Protein AF-A0A327LC76-F1 (afdb_monomer_lite)

Secondary structure (DSSP, 8-state):
---SSHHHHHHHHHHHHHHHHHHHHHHHHHHHHHHHHHHHHHHTT----SS---S----S----S---PPPPP------PPP------------------

Organism: NCBI:txid29409

Structure (mmCIF, N/CA/C/O backbone):
data_AF-A0A327LC76-F1
#
_entry.id   AF-A0A327LC76-F1
#
loop_
_atom_site.group_PDB
_atom_site.id
_atom_site.type_symbol
_atom_site.label_atom_id
_atom_site.label_alt_id
_atom_site.label_comp_id
_atom_site.label_asym_id
_atom_site.label_entity_id
_atom_site.label_seq_id
_atom_site.pdbx_PDB_ins_code
_atom_site.Cartn_x
_atom_site.Cartn_y
_atom_site.Cartn_z
_atom_site.occupancy
_atom_site.B_iso_or_equiv
_atom_site.auth_seq_id
_atom_site.auth_comp_id
_atom_site.auth_asym_id
_atom_site.auth_atom_id
_atom_site.pdbx_PDB_model_num
ATOM 1 N N . MET A 1 1 ? 39.745 -10.516 -53.352 1.00 48.88 1 MET A N 1
ATOM 2 C CA . MET A 1 1 ? 39.749 -10.428 -51.873 1.00 48.88 1 MET A CA 1
ATOM 3 C C . MET A 1 1 ? 38.668 -9.445 -51.407 1.00 48.88 1 MET A C 1
ATOM 5 O O . MET A 1 1 ? 39.008 -8.337 -51.039 1.00 48.88 1 MET A O 1
ATOM 9 N N . SER A 1 2 ? 37.370 -9.787 -51.468 1.00 48.75 2 SER A N 1
ATOM 10 C CA . SER A 1 2 ? 36.308 -8.900 -50.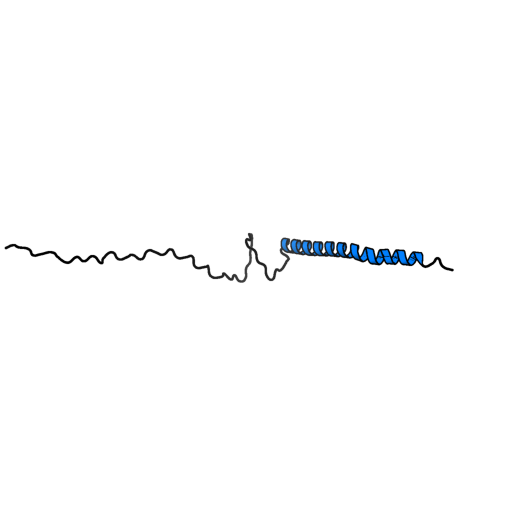934 1.00 48.75 2 SER A CA 1
ATOM 11 C C . SER A 1 2 ? 34.963 -9.618 -50.715 1.00 48.75 2 SER A C 1
ATOM 13 O O . SER A 1 2 ? 33.962 -9.300 -51.340 1.00 48.75 2 SER A O 1
ATOM 15 N N . LEU A 1 3 ? 34.934 -10.645 -49.857 1.00 50.91 3 LEU A N 1
ATOM 16 C CA . LEU A 1 3 ? 33.678 -11.313 -49.454 1.00 50.91 3 LEU A CA 1
ATOM 17 C C . LEU A 1 3 ? 33.522 -11.436 -47.928 1.00 50.91 3 LEU A C 1
ATOM 19 O O . LEU A 1 3 ? 32.612 -12.095 -47.441 1.00 50.91 3 LEU A O 1
ATOM 23 N N . ARG A 1 4 ? 34.394 -10.790 -47.143 1.00 58.53 4 ARG A N 1
ATOM 24 C CA . ARG A 1 4 ? 34.418 -10.942 -45.676 1.00 58.53 4 ARG A CA 1
ATOM 25 C C . ARG A 1 4 ? 33.573 -9.917 -44.909 1.00 58.53 4 ARG A C 1
ATOM 27 O O . ARG A 1 4 ? 33.456 -10.034 -43.696 1.00 58.53 4 ARG A O 1
ATOM 34 N N . THR A 1 5 ? 32.981 -8.933 -45.583 1.00 56.31 5 THR A N 1
ATOM 35 C CA . THR A 1 5 ? 32.316 -7.785 -44.936 1.00 56.31 5 THR A CA 1
ATOM 36 C C . THR A 1 5 ? 30.793 -7.903 -44.825 1.00 56.31 5 THR A C 1
ATOM 38 O O . THR A 1 5 ? 30.210 -7.266 -43.953 1.00 56.31 5 THR A O 1
ATOM 41 N N . ALA A 1 6 ? 30.134 -8.767 -45.605 1.00 54.78 6 ALA A N 1
ATOM 42 C CA . ALA A 1 6 ? 28.673 -8.911 -45.547 1.00 54.78 6 ALA A CA 1
ATOM 43 C C . ALA A 1 6 ? 28.170 -9.578 -44.245 1.00 54.78 6 ALA A C 1
ATOM 45 O O . ALA A 1 6 ? 27.110 -9.230 -43.732 1.00 54.78 6 ALA A O 1
ATOM 46 N N . ALA A 1 7 ? 28.955 -10.485 -43.648 1.00 57.44 7 ALA A N 1
ATOM 47 C CA . ALA A 1 7 ? 28.573 -11.188 -42.417 1.0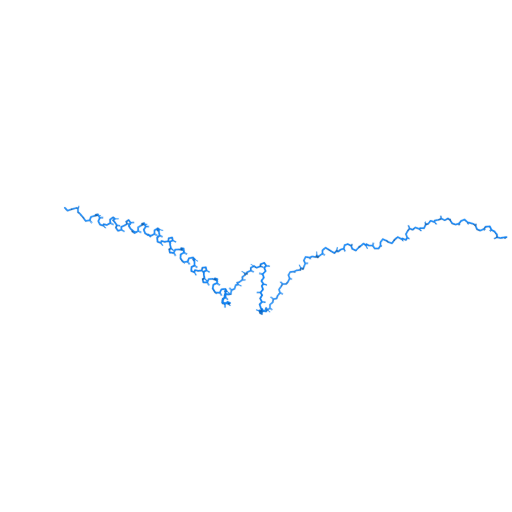0 57.44 7 ALA A CA 1
ATOM 48 C C . ALA A 1 7 ? 28.642 -10.313 -41.145 1.00 57.44 7 ALA A C 1
ATOM 50 O O . ALA A 1 7 ? 27.995 -10.627 -40.144 1.00 57.44 7 ALA A O 1
ATOM 51 N N . GLY A 1 8 ? 29.409 -9.215 -41.169 1.00 52.06 8 GLY A N 1
ATOM 52 C CA . GLY A 1 8 ? 29.535 -8.288 -40.037 1.00 52.06 8 GLY A CA 1
ATOM 53 C C . GLY A 1 8 ? 28.329 -7.356 -39.887 1.00 52.06 8 GLY A C 1
ATOM 54 O O . GLY A 1 8 ? 27.874 -7.110 -38.772 1.00 52.06 8 GLY A O 1
ATOM 55 N N . ALA A 1 9 ? 27.758 -6.905 -41.009 1.00 56.72 9 ALA A N 1
ATOM 56 C CA . ALA A 1 9 ? 26.604 -6.005 -41.021 1.00 56.72 9 ALA A CA 1
ATOM 57 C C . ALA A 1 9 ? 25.323 -6.682 -40.499 1.00 56.72 9 ALA A C 1
ATOM 59 O O . ALA A 1 9 ? 24.570 -6.075 -39.741 1.00 56.72 9 ALA A O 1
ATOM 60 N N . GLN A 1 10 ? 25.121 -7.967 -40.817 1.00 51.72 10 GLN A N 1
ATOM 61 C CA . GLN A 1 10 ? 23.967 -8.739 -40.340 1.00 51.72 10 GLN A CA 1
ATOM 62 C C . GLN A 1 10 ? 23.971 -8.891 -38.807 1.00 51.72 10 GLN A C 1
ATOM 64 O O . GLN A 1 10 ? 22.928 -8.792 -38.169 1.00 51.72 10 GLN A O 1
ATOM 69 N N . ARG A 1 11 ? 25.147 -9.077 -38.187 1.00 53.53 11 ARG A N 1
ATOM 70 C CA . ARG A 1 11 ? 25.281 -9.172 -36.721 1.00 53.53 11 ARG A CA 1
ATOM 71 C C . ARG A 1 11 ? 25.076 -7.825 -36.026 1.0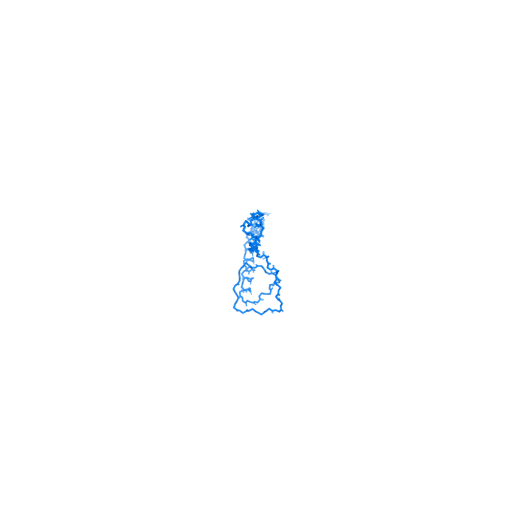0 53.53 11 ARG A C 1
ATOM 73 O O . ARG A 1 11 ? 24.471 -7.785 -34.958 1.00 53.53 11 ARG A O 1
ATOM 80 N N . ALA A 1 12 ? 25.536 -6.733 -36.636 1.00 55.47 12 ALA A N 1
ATOM 81 C CA . ALA A 1 12 ? 25.347 -5.383 -36.106 1.00 55.47 12 ALA A CA 1
ATOM 82 C C . ALA A 1 12 ? 23.878 -4.924 -36.177 1.00 55.47 12 ALA A C 1
ATOM 84 O O . ALA A 1 12 ? 23.375 -4.334 -35.222 1.00 55.47 12 ALA A O 1
ATOM 85 N N . ALA A 1 13 ? 23.162 -5.264 -37.256 1.00 52.06 13 ALA A N 1
ATOM 86 C CA . ALA A 1 13 ? 21.740 -4.949 -37.409 1.00 52.06 13 ALA A CA 1
ATOM 87 C C . ALA A 1 13 ? 20.854 -5.708 -36.403 1.00 52.06 13 ALA A C 1
ATOM 89 O O . ALA A 1 13 ? 19.928 -5.126 -35.837 1.00 52.06 13 ALA A O 1
ATOM 90 N N . ILE A 1 14 ? 21.176 -6.977 -36.115 1.00 57.09 14 ILE A N 1
ATOM 91 C CA . ILE A 1 14 ? 20.495 -7.751 -35.064 1.00 57.09 14 ILE A CA 1
ATOM 92 C C . ILE A 1 14 ? 20.843 -7.180 -33.682 1.00 57.09 14 ILE A C 1
ATOM 94 O O . ILE A 1 14 ? 19.963 -7.070 -32.842 1.00 57.09 14 ILE A O 1
ATOM 98 N N . GLY A 1 15 ? 22.083 -6.735 -33.451 1.00 53.00 15 GLY A N 1
ATOM 99 C CA . GLY A 1 15 ? 22.488 -6.097 -32.195 1.00 53.00 15 GLY A CA 1
ATOM 100 C C . GLY A 1 15 ? 21.730 -4.798 -31.906 1.00 53.00 15 GLY A C 1
ATOM 101 O O . GLY A 1 15 ? 21.110 -4.674 -30.858 1.00 53.00 15 GLY A O 1
ATOM 102 N N . MET A 1 16 ? 21.706 -3.840 -32.834 1.00 52.09 16 MET A N 1
ATOM 103 C CA . MET A 1 16 ? 21.056 -2.541 -32.591 1.00 52.09 16 MET A CA 1
ATOM 104 C C . MET A 1 16 ? 19.519 -2.593 -32.645 1.00 52.09 16 MET A C 1
ATOM 106 O O . MET A 1 16 ? 18.871 -1.898 -31.865 1.00 52.09 16 MET A O 1
ATOM 110 N N . GLY A 1 17 ? 18.923 -3.446 -33.488 1.00 52.22 17 GLY A N 1
ATOM 111 C CA . GLY A 1 17 ? 17.467 -3.637 -33.534 1.00 52.22 17 GLY A CA 1
ATOM 112 C C . GLY A 1 17 ? 16.915 -4.481 -32.376 1.00 52.22 17 GLY A C 1
ATOM 113 O O . GLY A 1 17 ? 15.860 -4.160 -31.822 1.00 52.22 17 GLY A O 1
ATOM 114 N N . ALA A 1 18 ? 17.636 -5.529 -31.955 1.00 53.03 18 ALA A N 1
ATOM 115 C CA . ALA A 1 18 ? 17.196 -6.398 -30.862 1.00 53.03 18 ALA A CA 1
ATOM 116 C C . ALA A 1 18 ? 17.414 -5.777 -29.479 1.00 53.03 18 ALA A C 1
ATOM 118 O O . ALA A 1 18 ? 16.637 -6.070 -28.573 1.00 53.03 18 ALA A O 1
ATOM 119 N N . ILE A 1 19 ? 18.405 -4.892 -29.300 1.00 56.22 19 ILE A N 1
ATOM 120 C CA . ILE A 1 19 ? 18.544 -4.140 -28.042 1.00 56.22 19 ILE A CA 1
ATOM 121 C C . ILE A 1 19 ? 17.339 -3.207 -27.854 1.00 56.22 19 ILE A C 1
ATOM 123 O O . ILE A 1 19 ? 16.821 -3.123 -26.748 1.00 56.22 19 ILE A O 1
ATOM 127 N N . GLY A 1 20 ? 16.825 -2.578 -28.918 1.00 55.66 20 GLY A N 1
ATOM 128 C CA . GLY A 1 20 ? 15.646 -1.706 -28.836 1.00 55.66 20 GLY A CA 1
ATOM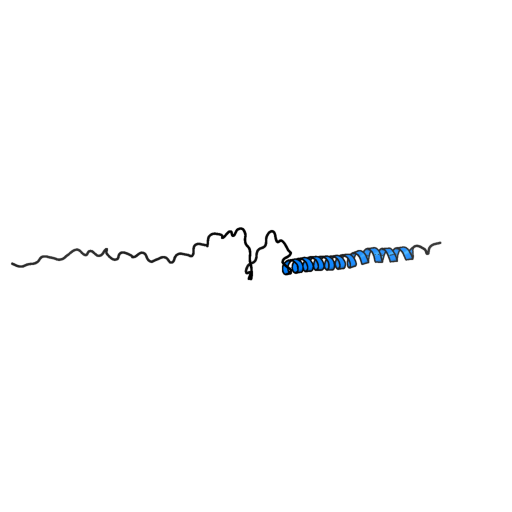 129 C C . GLY A 1 20 ? 14.358 -2.443 -28.444 1.00 55.66 20 GLY A C 1
ATOM 130 O O . GLY A 1 20 ? 13.678 -2.034 -27.507 1.00 55.66 20 GLY A O 1
ATOM 131 N N . MET A 1 21 ? 14.034 -3.557 -29.111 1.00 59.44 21 MET A N 1
ATOM 132 C CA . MET A 1 21 ? 12.824 -4.338 -28.787 1.00 59.44 21 MET A CA 1
ATOM 133 C C . MET A 1 21 ? 12.975 -5.167 -27.502 1.00 59.44 21 MET A C 1
ATOM 135 O O . MET A 1 21 ? 12.044 -5.248 -26.700 1.00 59.44 21 MET A O 1
ATOM 139 N N . GLY A 1 22 ? 14.152 -5.753 -27.276 1.00 63.81 22 GLY A N 1
ATOM 140 C CA . GLY A 1 22 ? 14.442 -6.557 -26.091 1.00 63.81 22 GLY A CA 1
ATOM 141 C C . GLY A 1 22 ? 14.517 -5.725 -24.812 1.00 63.81 22 GLY A C 1
ATOM 142 O O . GLY A 1 22 ? 14.024 -6.171 -23.779 1.00 63.81 22 GLY A O 1
ATOM 143 N N . ALA A 1 23 ? 15.059 -4.502 -24.866 1.00 65.69 23 ALA A N 1
ATOM 144 C CA . ALA A 1 23 ? 15.123 -3.624 -23.698 1.00 65.69 23 ALA A CA 1
ATOM 145 C C . ALA A 1 23 ? 13.734 -3.171 -23.241 1.00 65.69 23 ALA A C 1
ATOM 147 O O . ALA A 1 23 ? 13.471 -3.162 -22.043 1.00 65.69 23 ALA A O 1
ATOM 148 N N . VAL A 1 24 ? 12.822 -2.856 -24.168 1.00 73.12 24 VAL A N 1
ATOM 149 C CA . VAL A 1 24 ? 11.440 -2.498 -23.806 1.00 73.12 24 VAL A CA 1
ATOM 150 C C . VAL A 1 24 ? 10.721 -3.690 -23.166 1.00 73.12 24 VAL A C 1
ATOM 152 O O . VAL A 1 24 ? 10.084 -3.528 -22.126 1.00 73.12 24 VAL A O 1
ATOM 155 N N . GLY A 1 25 ? 10.881 -4.898 -23.719 1.00 72.62 25 GLY A N 1
ATOM 156 C CA . GLY A 1 25 ? 10.324 -6.118 -23.126 1.00 72.62 25 GLY A CA 1
ATOM 157 C C . GLY A 1 25 ? 10.907 -6.436 -21.743 1.00 72.62 25 GLY A C 1
ATOM 158 O O . GLY A 1 25 ? 10.161 -6.723 -20.808 1.00 72.62 25 GLY A O 1
ATOM 159 N N . ALA A 1 26 ? 12.227 -6.325 -21.577 1.00 77.62 26 ALA A N 1
ATOM 160 C CA . ALA A 1 26 ? 12.905 -6.561 -20.302 1.00 77.62 26 ALA A CA 1
ATOM 161 C C . ALA A 1 26 ? 12.528 -5.519 -19.234 1.00 77.62 26 ALA A C 1
ATOM 163 O O . ALA A 1 26 ? 12.321 -5.881 -18.076 1.00 77.62 26 ALA A O 1
ATOM 164 N N . LEU A 1 27 ? 12.384 -4.244 -19.615 1.00 76.19 27 LEU A N 1
ATOM 165 C CA . LEU A 1 27 ? 11.914 -3.187 -18.716 1.00 76.19 27 LEU A CA 1
ATOM 166 C C . LEU A 1 27 ? 10.458 -3.402 -18.296 1.00 76.19 27 LEU A C 1
ATOM 168 O O . LEU A 1 27 ? 10.146 -3.241 -17.118 1.00 76.19 27 LEU A O 1
ATOM 172 N N . ALA A 1 28 ? 9.580 -3.807 -19.218 1.00 78.12 28 ALA A N 1
ATOM 173 C CA . ALA A 1 28 ? 8.187 -4.115 -18.900 1.00 78.12 28 ALA A CA 1
ATOM 174 C C . ALA A 1 28 ? 8.082 -5.289 -17.914 1.00 78.12 28 ALA A C 1
ATOM 176 O O . ALA A 1 28 ? 7.387 -5.190 -16.904 1.00 78.12 28 ALA A O 1
ATOM 177 N N . LEU A 1 29 ? 8.830 -6.370 -18.154 1.00 80.06 29 LEU A N 1
ATOM 178 C CA . LEU A 1 29 ? 8.877 -7.521 -17.249 1.00 80.06 29 LEU A CA 1
ATOM 179 C C . LEU A 1 29 ? 9.474 -7.155 -15.882 1.00 80.06 29 LEU A C 1
ATOM 181 O O . LEU A 1 29 ? 8.937 -7.565 -14.855 1.00 80.06 29 LEU A O 1
ATOM 185 N N . GLY A 1 30 ? 10.534 -6.344 -15.850 1.00 81.62 30 GLY A N 1
ATOM 186 C CA . GLY A 1 30 ? 11.135 -5.857 -14.607 1.00 81.62 30 GLY A CA 1
ATOM 187 C C . GLY A 1 30 ? 10.184 -4.973 -13.795 1.00 81.62 30 GLY A C 1
ATOM 188 O O . GLY A 1 30 ? 10.044 -5.163 -12.588 1.00 81.62 30 GLY A O 1
ATOM 189 N N . ALA A 1 31 ? 9.475 -4.053 -14.452 1.00 84.94 31 ALA A N 1
ATOM 190 C CA . ALA A 1 31 ? 8.489 -3.188 -13.807 1.00 84.94 31 ALA A CA 1
ATOM 191 C C . ALA A 1 31 ? 7.310 -3.989 -13.233 1.00 84.94 31 ALA A C 1
ATOM 193 O O . ALA A 1 31 ? 6.906 -3.759 -12.092 1.00 84.94 31 ALA A O 1
ATOM 194 N N . VAL A 1 32 ? 6.800 -4.968 -13.988 1.00 84.44 32 VAL A N 1
ATOM 195 C CA . VAL A 1 32 ? 5.731 -5.864 -13.522 1.00 84.44 32 VAL A CA 1
ATOM 196 C C . VAL A 1 32 ? 6.208 -6.721 -12.351 1.00 84.44 32 VAL A C 1
ATOM 198 O O . VAL A 1 32 ? 5.485 -6.839 -11.366 1.00 84.44 32 VAL A O 1
ATOM 201 N N . ALA A 1 33 ? 7.425 -7.268 -12.403 1.00 85.75 33 ALA A N 1
ATOM 202 C CA . ALA A 1 33 ? 7.981 -8.063 -11.310 1.00 85.75 33 ALA A CA 1
ATOM 203 C C . ALA A 1 33 ? 8.123 -7.242 -10.019 1.00 85.75 33 ALA A C 1
ATOM 205 O O . ALA A 1 33 ? 7.746 -7.712 -8.948 1.00 85.75 33 ALA A O 1
ATOM 206 N N . ILE A 1 34 ? 8.599 -5.997 -10.111 1.00 85.88 34 ILE A N 1
ATOM 207 C CA . ILE A 1 34 ? 8.703 -5.098 -8.954 1.00 85.88 34 ILE A CA 1
ATOM 208 C C . ILE A 1 34 ? 7.314 -4.742 -8.415 1.00 85.88 34 ILE A C 1
ATOM 210 O O . ILE A 1 34 ? 7.103 -4.787 -7.204 1.00 85.88 34 ILE A O 1
ATOM 214 N N . GLY A 1 35 ? 6.355 -4.433 -9.293 1.00 81.12 35 GLY A N 1
ATOM 215 C CA . GLY A 1 35 ? 4.976 -4.154 -8.894 1.00 81.12 35 GLY A CA 1
ATOM 216 C C . GLY A 1 35 ? 4.322 -5.348 -8.195 1.00 81.12 35 GLY A C 1
ATOM 217 O O . GLY A 1 35 ? 3.756 -5.199 -7.114 1.00 81.12 35 GLY A O 1
ATOM 218 N N . ALA A 1 36 ? 4.469 -6.548 -8.758 1.00 84.94 36 ALA A N 1
ATOM 219 C CA . ALA A 1 36 ? 3.948 -7.785 -8.185 1.00 84.94 36 ALA A CA 1
ATOM 220 C C . ALA A 1 36 ? 4.607 -8.122 -6.841 1.00 84.94 36 ALA A C 1
ATOM 222 O O . ALA A 1 36 ? 3.915 -8.509 -5.902 1.00 84.94 36 ALA A O 1
ATOM 223 N N . LEU A 1 37 ? 5.922 -7.921 -6.710 1.00 81.38 37 LEU A N 1
ATOM 224 C CA . LEU A 1 37 ? 6.633 -8.094 -5.441 1.00 81.38 37 LEU A CA 1
ATOM 225 C C . LEU A 1 37 ? 6.192 -7.070 -4.391 1.00 81.38 37 LEU A C 1
ATOM 227 O O . LEU A 1 37 ? 6.038 -7.433 -3.228 1.00 81.38 37 LEU A O 1
ATOM 231 N N . ALA A 1 38 ? 5.951 -5.817 -4.780 1.00 80.44 38 ALA A N 1
ATOM 232 C CA . ALA A 1 38 ? 5.454 -4.787 -3.872 1.00 80.44 38 ALA A CA 1
ATOM 233 C C . ALA A 1 38 ? 4.049 -5.125 -3.350 1.00 80.44 38 ALA A C 1
ATOM 235 O O . ALA A 1 38 ? 3.808 -5.050 -2.144 1.00 80.44 38 ALA A O 1
ATOM 236 N N . VAL A 1 39 ? 3.147 -5.559 -4.236 1.00 80.38 39 VAL A N 1
ATOM 237 C CA . VAL A 1 39 ? 1.786 -5.983 -3.869 1.00 80.38 39 VAL A CA 1
ATOM 238 C C . VAL A 1 39 ? 1.814 -7.268 -3.039 1.00 80.38 39 VAL A C 1
ATOM 240 O O . VAL A 1 39 ? 1.135 -7.353 -2.018 1.00 80.38 39 VAL A O 1
ATOM 243 N N . GLY A 1 40 ? 2.638 -8.247 -3.417 1.00 78.94 40 GLY A N 1
ATOM 244 C CA . GLY A 1 40 ? 2.804 -9.494 -2.671 1.00 78.94 40 GLY A CA 1
ATOM 245 C C . GLY A 1 40 ? 3.358 -9.254 -1.267 1.00 78.94 40 GLY A C 1
ATOM 246 O O . GLY A 1 40 ? 2.796 -9.737 -0.289 1.00 78.94 40 GLY A O 1
ATOM 247 N N . ALA A 1 41 ? 4.409 -8.442 -1.130 1.00 76.44 41 ALA A N 1
ATOM 248 C CA . ALA A 1 41 ? 4.971 -8.089 0.174 1.00 76.44 41 ALA A CA 1
ATOM 249 C C . ALA A 1 41 ? 3.986 -7.295 1.048 1.00 76.44 41 ALA A C 1
ATOM 251 O O . ALA A 1 41 ? 3.970 -7.483 2.269 1.00 76.44 41 ALA A O 1
ATOM 252 N N . PHE A 1 42 ? 3.166 -6.433 0.436 1.00 75.38 42 PHE A N 1
ATOM 253 C CA . PHE A 1 42 ? 2.076 -5.730 1.113 1.00 75.38 42 PHE A CA 1
ATOM 254 C C . PHE A 1 42 ? 1.020 -6.710 1.639 1.00 75.38 42 PHE A C 1
ATOM 256 O O . PHE A 1 42 ? 0.663 -6.641 2.812 1.00 75.38 42 PHE A O 1
ATOM 263 N N . ALA A 1 43 ? 0.598 -7.675 0.818 1.00 72.69 43 ALA A N 1
ATOM 264 C CA . ALA A 1 43 ? -0.388 -8.688 1.196 1.00 72.69 43 ALA A CA 1
ATOM 265 C C . ALA A 1 43 ? 0.112 -9.646 2.295 1.00 72.69 43 ALA A C 1
ATOM 267 O O . ALA A 1 43 ? -0.661 -10.047 3.158 1.00 72.69 43 ALA A O 1
ATOM 268 N N . ILE A 1 44 ? 1.407 -9.985 2.305 1.00 72.75 44 ILE A N 1
ATOM 269 C CA . ILE A 1 44 ? 2.015 -10.877 3.315 1.00 72.75 44 ILE A CA 1
ATOM 270 C C . ILE A 1 44 ? 2.259 -10.136 4.653 1.00 72.75 44 ILE A C 1
ATOM 272 O O . ILE A 1 44 ? 2.762 -10.717 5.613 1.00 72.75 44 ILE A O 1
ATOM 276 N N . GLY A 1 45 ? 1.942 -8.838 4.747 1.00 67.88 45 GLY A N 1
ATOM 277 C CA . GLY A 1 45 ? 2.150 -8.044 5.966 1.00 67.88 45 GLY A CA 1
ATOM 278 C C . GLY A 1 45 ? 3.626 -7.797 6.301 1.00 67.88 45 GLY A C 1
ATOM 279 O O . GLY A 1 45 ? 3.954 -7.397 7.416 1.00 67.88 45 GLY A O 1
ATOM 280 N N . ARG A 1 46 ? 4.539 -8.036 5.347 1.00 66.94 46 ARG A N 1
ATOM 281 C CA . ARG A 1 46 ? 5.992 -7.836 5.516 1.00 66.94 46 ARG A CA 1
ATOM 282 C C . ARG A 1 46 ? 6.483 -6.495 4.980 1.00 66.94 46 ARG A C 1
ATOM 284 O O . ARG A 1 46 ? 7.657 -6.165 5.152 1.00 66.94 46 ARG A O 1
ATOM 291 N N . LEU A 1 47 ? 5.612 -5.718 4.340 1.00 68.44 47 LEU A N 1
ATOM 292 C CA . LEU A 1 47 ? 5.947 -4.387 3.857 1.00 68.44 47 LEU A CA 1
ATOM 293 C C . LEU A 1 47 ? 5.830 -3.358 4.990 1.00 68.44 47 LEU A C 1
ATOM 295 O O . LEU A 1 47 ? 4.742 -3.073 5.481 1.00 68.44 47 LEU A O 1
ATOM 299 N N . SER A 1 48 ? 6.956 -2.753 5.372 1.00 69.31 48 SER A N 1
ATOM 300 C CA . SER A 1 48 ? 6.957 -1.577 6.246 1.00 69.31 48 SER A CA 1
ATOM 301 C C . SER A 1 48 ? 6.645 -0.335 5.415 1.00 69.31 48 SER A C 1
ATOM 303 O O . SER A 1 48 ? 7.481 0.139 4.642 1.00 69.31 48 SER A O 1
ATOM 305 N N . VAL A 1 49 ? 5.423 0.185 5.539 1.00 75.81 49 VAL A N 1
ATOM 306 C CA . VAL A 1 49 ? 5.000 1.385 4.812 1.00 75.81 49 VAL A CA 1
ATOM 307 C C . VAL A 1 49 ? 5.253 2.624 5.666 1.00 75.81 49 VAL A C 1
ATOM 309 O O . VAL A 1 49 ? 4.617 2.828 6.696 1.00 75.81 49 VAL A O 1
ATOM 312 N N . ARG A 1 50 ? 6.177 3.490 5.229 1.00 77.81 50 ARG A N 1
ATOM 313 C CA . ARG A 1 50 ? 6.543 4.714 5.969 1.00 77.81 50 ARG A CA 1
ATOM 314 C C . ARG A 1 50 ? 5.431 5.769 5.971 1.00 77.81 50 ARG A C 1
ATOM 316 O O . ARG A 1 50 ? 5.325 6.546 6.917 1.00 77.81 50 ARG A O 1
ATOM 323 N N . ARG A 1 51 ? 4.628 5.826 4.904 1.00 77.81 51 ARG A N 1
ATOM 324 C CA . ARG A 1 51 ? 3.459 6.705 4.783 1.00 77.81 51 ARG A CA 1
ATOM 325 C C . ARG A 1 51 ? 2.493 6.122 3.756 1.00 77.81 51 ARG A C 1
ATOM 327 O O . ARG A 1 51 ? 2.869 5.969 2.600 1.00 77.81 51 ARG A O 1
ATOM 334 N N . ALA A 1 52 ? 1.271 5.818 4.171 1.00 80.62 52 ALA A N 1
ATOM 335 C CA . ALA A 1 52 ? 0.180 5.448 3.279 1.00 80.62 52 ALA A CA 1
ATOM 336 C C . ALA A 1 52 ? -1.034 6.325 3.568 1.00 80.62 52 ALA A C 1
ATOM 338 O O . ALA A 1 52 ? -1.233 6.770 4.700 1.00 80.62 52 ALA A O 1
ATOM 339 N N . ARG A 1 53 ? -1.831 6.575 2.532 1.00 83.75 53 ARG A N 1
ATOM 340 C CA . ARG A 1 53 ? -3.136 7.215 2.640 1.00 83.75 53 ARG A CA 1
ATOM 341 C C . ARG A 1 53 ? -4.143 6.252 2.037 1.00 83.75 53 ARG A C 1
ATOM 343 O O . ARG A 1 53 ? -3.976 5.845 0.894 1.00 83.75 53 ARG A O 1
ATOM 350 N N . PHE A 1 54 ? -5.151 5.910 2.818 1.00 86.69 54 PHE A N 1
ATOM 351 C CA . PHE A 1 54 ? -6.256 5.070 2.394 1.00 86.69 54 PHE A CA 1
ATOM 352 C C . PHE A 1 54 ? -7.557 5.802 2.717 1.00 86.69 54 PHE A C 1
ATOM 354 O O . PHE A 1 54 ? -7.629 6.469 3.751 1.00 86.69 54 PHE A O 1
ATOM 361 N N . ASP A 1 55 ? -8.556 5.693 1.845 1.00 88.31 55 ASP A N 1
ATOM 362 C CA . ASP A 1 55 ? -9.863 6.321 2.067 1.00 88.31 55 ASP A CA 1
ATOM 363 C C . ASP A 1 55 ? -10.742 5.486 3.009 1.00 88.31 55 ASP A C 1
ATOM 365 O O . ASP A 1 55 ? -11.408 6.033 3.883 1.00 88.31 55 ASP A O 1
ATOM 369 N N . ALA A 1 56 ? -10.692 4.158 2.875 1.00 85.38 56 ALA A N 1
ATOM 370 C CA . ALA A 1 56 ? -11.345 3.208 3.765 1.00 85.38 56 ALA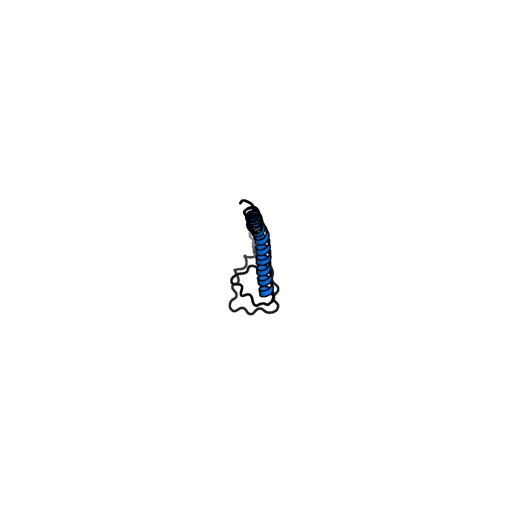 A CA 1
ATOM 371 C C . ALA A 1 56 ? -10.466 1.964 3.921 1.00 85.38 56 ALA A C 1
ATOM 373 O O . ALA A 1 56 ? -9.892 1.475 2.947 1.00 85.38 56 ALA A O 1
ATOM 374 N N . VAL A 1 57 ? -10.341 1.474 5.152 1.00 86.38 57 VAL A N 1
ATOM 375 C CA . VAL A 1 57 ? -9.567 0.278 5.490 1.00 86.38 57 VAL A CA 1
ATOM 376 C C . VAL A 1 57 ? -10.320 -0.489 6.566 1.00 86.38 57 VAL A C 1
ATOM 378 O O . VAL A 1 57 ? -10.687 0.086 7.589 1.00 86.38 57 VAL A O 1
ATOM 381 N N . GLU A 1 58 ? -10.500 -1.785 6.344 1.00 85.94 58 GLU A N 1
ATOM 382 C CA . GLU A 1 58 ? -10.969 -2.733 7.347 1.00 85.94 58 GLU A CA 1
ATOM 383 C C . GLU A 1 58 ? -9.766 -3.563 7.810 1.00 85.94 58 GLU A C 1
ATOM 385 O O . GLU A 1 58 ? -9.092 -4.200 7.000 1.00 85.94 58 GLU A O 1
ATOM 390 N N . ILE A 1 59 ? -9.443 -3.494 9.101 1.00 85.25 59 ILE A N 1
ATOM 391 C CA . ILE A 1 59 ? -8.351 -4.257 9.717 1.00 85.25 59 ILE A CA 1
ATOM 392 C C . ILE A 1 59 ? -8.960 -5.124 10.812 1.00 85.25 59 ILE A C 1
ATOM 394 O O . ILE A 1 59 ? -9.661 -4.598 11.672 1.00 85.25 59 ILE A O 1
ATOM 398 N N . GLY A 1 60 ? -8.659 -6.426 10.794 1.00 88.50 60 GLY A N 1
ATOM 399 C CA . GLY A 1 60 ? -9.041 -7.340 11.873 1.00 88.50 60 GLY A CA 1
ATOM 400 C C . GLY A 1 60 ? -8.306 -7.019 13.176 1.00 88.50 60 GLY A C 1
ATOM 401 O O . GLY A 1 60 ? -8.940 -6.690 14.170 1.00 88.50 60 GLY A O 1
ATOM 402 N N . ASP A 1 61 ? -6.968 -7.026 13.139 1.00 85.75 61 ASP A N 1
ATOM 403 C CA . ASP A 1 61 ? -6.113 -6.748 14.299 1.00 85.75 61 ASP A CA 1
ATOM 404 C C . ASP A 1 61 ? -5.108 -5.625 14.011 1.00 85.75 61 ASP A C 1
ATOM 406 O O . ASP A 1 61 ? -4.304 -5.704 13.078 1.00 85.75 61 ASP A O 1
ATOM 410 N N . LEU A 1 62 ? -5.135 -4.569 14.833 1.00 87.69 62 LEU A N 1
ATOM 411 C CA . LEU A 1 62 ? -4.262 -3.400 14.702 1.00 87.69 62 LEU A CA 1
ATOM 412 C C . LEU A 1 62 ? -3.588 -3.045 16.034 1.00 87.69 62 LEU A C 1
ATOM 414 O O . LEU A 1 62 ? -4.214 -2.494 16.939 1.00 87.69 62 LEU A O 1
ATOM 418 N N . THR A 1 63 ? -2.272 -3.248 16.117 1.00 86.50 63 THR A N 1
ATOM 419 C CA . THR A 1 63 ? -1.462 -2.787 17.256 1.00 86.50 63 THR A CA 1
ATOM 420 C C . THR A 1 63 ? -0.881 -1.402 16.969 1.00 86.50 63 THR A C 1
ATOM 422 O O . THR A 1 63 ? 0.047 -1.260 16.172 1.00 86.50 63 THR A O 1
ATOM 425 N N . VAL A 1 64 ? -1.395 -0.363 17.637 1.00 88.31 64 VAL A N 1
ATOM 426 C CA . VAL A 1 64 ? -0.933 1.029 17.473 1.00 88.31 64 VAL A CA 1
ATOM 427 C C . VAL A 1 64 ? -0.160 1.494 18.704 1.00 88.31 64 VAL A C 1
ATOM 429 O O . VAL A 1 64 ? -0.656 1.417 19.822 1.00 88.31 64 VAL A O 1
ATOM 432 N N . ARG A 1 65 ? 1.037 2.062 18.509 1.00 92.25 65 ARG A N 1
ATOM 433 C CA . ARG A 1 65 ? 1.808 2.683 19.606 1.00 92.25 65 ARG A CA 1
ATOM 434 C C . ARG A 1 65 ? 1.368 4.120 19.915 1.00 92.25 65 ARG A C 1
ATOM 436 O O . ARG A 1 65 ? 1.444 4.550 21.060 1.00 92.25 65 ARG A O 1
ATOM 443 N N . ARG A 1 66 ? 0.960 4.889 18.901 1.00 90.44 66 ARG A N 1
ATOM 444 C CA . ARG A 1 66 ? 0.459 6.266 19.042 1.00 90.44 66 ARG A CA 1
ATOM 445 C C . ARG A 1 66 ? -0.574 6.564 17.958 1.00 90.44 66 ARG A C 1
ATOM 447 O O . ARG A 1 66 ? -0.252 6.468 16.778 1.00 90.44 66 ARG A O 1
ATOM 454 N N . LEU A 1 67 ? -1.774 6.966 18.369 1.00 91.38 67 LEU A N 1
ATOM 455 C CA . LEU A 1 67 ? -2.861 7.381 17.485 1.00 91.38 67 LEU A CA 1
ATOM 456 C C . LEU A 1 67 ? -3.034 8.904 17.564 1.00 91.38 67 LEU A C 1
ATOM 458 O O . LEU A 1 67 ? -3.223 9.441 18.652 1.00 91.38 67 LEU A O 1
ATOM 462 N N . ASN A 1 68 ? -2.948 9.596 16.425 1.00 89.56 68 ASN A N 1
ATOM 463 C CA . ASN A 1 68 ? -3.183 11.038 16.334 1.00 89.56 68 ASN A CA 1
ATOM 464 C C . ASN A 1 68 ? -4.496 11.301 15.592 1.00 89.56 68 ASN A C 1
ATOM 466 O O . ASN A 1 68 ? -4.569 11.077 14.384 1.00 89.56 68 ASN A O 1
ATOM 470 N N . ILE A 1 69 ? -5.511 11.779 16.309 1.00 88.56 69 ILE A N 1
ATOM 471 C CA . ILE A 1 69 ? -6.832 12.087 15.754 1.00 88.56 69 ILE A CA 1
ATOM 472 C C . ILE A 1 69 ? -6.882 13.597 15.482 1.00 88.56 69 ILE A C 1
ATOM 474 O O . ILE A 1 69 ? -6.737 14.369 16.431 1.00 88.56 69 ILE A O 1
ATOM 478 N N . PRO A 1 70 ? -7.036 14.045 14.222 1.00 85.50 70 PRO A N 1
ATOM 479 C CA . PRO A 1 70 ? -7.265 15.457 13.942 1.00 85.50 70 PRO A CA 1
ATOM 480 C C . PRO A 1 70 ? -8.612 15.887 14.530 1.00 85.50 70 PRO A C 1
ATOM 482 O O . PRO A 1 70 ? -9.556 15.096 14.547 1.00 85.50 70 PRO A O 1
ATOM 485 N N . GLU A 1 71 ? -8.704 17.130 15.008 1.00 82.12 71 GLU A N 1
ATOM 486 C CA . GLU A 1 71 ? -9.938 17.634 15.610 1.00 82.12 71 GLU A CA 1
ATOM 487 C C . GLU A 1 71 ? -11.125 17.441 14.651 1.00 82.12 71 GLU A C 1
ATOM 489 O O . GLU A 1 71 ? -11.023 17.785 13.464 1.00 82.12 71 GLU A O 1
ATOM 494 N N . PRO A 1 72 ? -12.247 16.869 15.130 1.00 78.81 72 PRO A N 1
ATOM 495 C CA . PRO A 1 72 ? -13.445 16.736 14.322 1.00 78.81 72 PRO A CA 1
ATOM 496 C C . PRO A 1 72 ? -13.828 18.108 13.786 1.00 78.81 72 PRO A C 1
ATOM 498 O O . PRO A 1 72 ? -13.908 19.072 14.552 1.00 78.81 72 PRO A O 1
ATOM 501 N N . ARG A 1 73 ? -14.099 18.202 12.477 1.00 80.50 73 ARG A N 1
ATOM 502 C CA . ARG A 1 73 ? -14.718 19.410 11.924 1.00 80.50 73 ARG A CA 1
ATOM 503 C C . ARG A 1 73 ? -15.929 19.725 12.803 1.00 80.50 73 ARG A C 1
ATOM 505 O O . ARG A 1 73 ? -16.755 18.823 12.967 1.00 80.50 73 ARG A O 1
ATOM 512 N N . PRO A 1 74 ? -16.033 20.935 13.385 1.00 75.62 74 PRO A N 1
ATOM 513 C CA . PRO A 1 74 ? -17.144 21.259 14.255 1.00 75.62 74 PRO A CA 1
ATOM 514 C C . PRO A 1 74 ? -18.418 21.031 13.456 1.00 75.62 74 PRO A C 1
ATOM 516 O O . PRO A 1 74 ? -18.681 21.717 12.465 1.00 75.62 74 PRO A O 1
ATOM 519 N N . LEU A 1 75 ? -19.169 20.003 13.854 1.00 76.12 75 LEU A N 1
ATOM 520 C CA . LEU A 1 75 ? -20.510 19.777 13.350 1.00 76.12 75 LEU A CA 1
ATOM 521 C C . LEU A 1 75 ? -21.231 21.100 13.559 1.00 76.12 75 LEU A C 1
ATOM 523 O O . LEU A 1 75 ? -21.194 21.645 14.666 1.00 76.12 75 LEU A O 1
ATOM 527 N N . ARG A 1 76 ? -21.802 21.652 12.484 1.00 81.31 76 ARG A N 1
ATOM 528 C CA . ARG A 1 76 ? -22.591 22.880 12.540 1.00 81.31 76 ARG A CA 1
ATOM 529 C C . ARG A 1 76 ? -23.595 22.691 13.669 1.00 81.31 76 ARG A C 1
ATOM 531 O O . ARG A 1 76 ? -24.531 21.910 13.512 1.00 81.31 76 ARG A O 1
ATOM 538 N N . ARG A 1 77 ? -23.348 23.324 14.824 1.00 76.38 77 ARG A N 1
ATOM 539 C CA . ARG A 1 77 ? -24.260 23.223 15.962 1.00 76.38 77 ARG A CA 1
ATOM 540 C C . ARG A 1 77 ? -25.616 23.663 15.421 1.00 76.38 77 ARG A C 1
ATOM 542 O O . ARG A 1 77 ? -25.668 24.744 14.823 1.00 76.38 77 ARG A O 1
ATOM 549 N N . PRO A 1 78 ? -26.674 22.841 15.549 1.00 76.12 78 PRO A N 1
ATOM 550 C CA . PRO A 1 78 ? -28.018 23.310 15.279 1.00 76.12 78 PRO A CA 1
ATOM 551 C C . PRO A 1 78 ? -28.154 24.618 16.045 1.00 76.12 78 PRO A C 1
ATOM 553 O O . PRO A 1 78 ? -27.836 24.665 17.236 1.00 76.12 78 PRO A O 1
ATOM 556 N N . SER A 1 79 ? -28.486 25.696 15.341 1.00 75.19 79 SER A N 1
ATOM 557 C CA . SER A 1 79 ? -28.802 26.964 15.976 1.00 75.19 79 SER A CA 1
ATOM 558 C C . SER A 1 79 ? -29.993 26.675 16.869 1.00 75.19 79 SER A C 1
ATOM 560 O O . SER A 1 79 ? -31.112 26.558 16.375 1.00 75.19 79 SER A O 1
ATOM 562 N N . VAL A 1 80 ? -29.724 26.445 18.155 1.00 74.12 80 VAL A N 1
ATOM 563 C CA . VAL A 1 80 ? -30.763 26.347 19.167 1.00 74.12 80 VAL A CA 1
ATOM 564 C C . VAL A 1 80 ? -31.474 27.688 19.066 1.00 74.12 80 VAL A C 1
ATOM 566 O O . VAL A 1 80 ? -30.792 28.708 19.220 1.00 74.12 80 VAL A O 1
ATOM 569 N N . PRO A 1 81 ? -32.768 27.730 18.697 1.00 74.69 81 PRO A N 1
ATOM 570 C CA . PRO A 1 81 ? -33.516 28.968 18.757 1.00 74.69 81 PRO A CA 1
ATOM 571 C C . PRO A 1 81 ? -33.307 29.493 20.169 1.00 74.69 81 PRO A C 1
ATOM 573 O O . PRO A 1 81 ? -33.635 28.799 21.136 1.00 74.69 81 PRO A O 1
ATOM 576 N N . SER A 1 82 ? -32.659 30.655 20.296 1.00 72.69 82 SER A N 1
ATOM 577 C CA . SER A 1 82 ? -32.632 31.348 21.574 1.00 72.69 82 SER A CA 1
ATOM 578 C C . SER A 1 82 ? -34.082 31.402 22.037 1.00 72.69 82 SER A C 1
ATOM 580 O O . SER A 1 82 ? -34.932 31.721 21.202 1.00 72.69 82 SER A O 1
ATOM 582 N N . PRO A 1 83 ? -34.399 31.050 23.294 1.00 73.31 83 PRO A N 1
ATOM 583 C CA . PRO A 1 83 ? -35.704 31.354 23.841 1.00 73.31 83 PRO A CA 1
ATOM 584 C C . PRO A 1 83 ? -35.825 32.872 23.764 1.00 73.31 83 PRO A C 1
ATOM 586 O O . PRO A 1 83 ? -35.292 33.609 24.593 1.00 73.31 83 PRO A O 1
ATOM 589 N N . GLU A 1 84 ? -36.422 33.334 22.671 1.00 71.25 84 GLU A N 1
ATOM 590 C CA . GLU A 1 84 ? -36.904 34.678 22.503 1.00 71.25 84 GLU A CA 1
ATOM 591 C C . GLU A 1 84 ? -37.869 34.818 23.665 1.00 71.25 84 GLU A C 1
ATOM 593 O O . GLU A 1 84 ? -38.921 34.183 23.699 1.00 71.25 84 GLU A O 1
ATOM 598 N N . ILE A 1 85 ? -37.416 35.497 24.716 1.00 66.94 85 ILE A N 1
ATOM 599 C CA . ILE A 1 85 ? -38.233 35.828 25.870 1.00 66.94 85 ILE A CA 1
ATOM 600 C C . ILE A 1 85 ? -39.340 36.744 25.354 1.00 66.94 85 ILE A C 1
ATOM 602 O O . ILE A 1 85 ? -39.257 37.970 25.425 1.00 66.94 85 ILE A O 1
ATOM 606 N N . THR A 1 86 ? -40.386 36.132 24.800 1.00 62.91 86 THR A N 1
ATOM 607 C CA . THR A 1 86 ? -41.695 36.720 24.557 1.00 62.91 86 THR A CA 1
ATOM 608 C C . THR A 1 86 ? -42.293 37.023 25.926 1.00 62.91 86 THR A C 1
ATOM 610 O O . THR A 1 86 ? -43.090 36.280 26.487 1.00 62.91 86 THR A O 1
ATOM 613 N N . GLY A 1 87 ? -41.805 38.115 26.499 1.00 63.75 87 GLY A N 1
ATOM 614 C CA . GLY A 1 87 ? -42.197 38.682 27.779 1.00 63.75 87 GLY A CA 1
ATOM 615 C C . GLY A 1 87 ? -41.944 40.189 27.811 1.00 63.75 87 GLY A C 1
ATOM 616 O O . GLY A 1 87 ? -41.835 40.768 28.882 1.00 63.75 87 GLY A O 1
ATOM 617 N N . SER A 1 88 ? -41.837 40.833 26.642 1.00 64.31 88 SER A N 1
ATOM 618 C CA . SER A 1 88 ? -41.943 42.286 26.477 1.00 64.31 88 SER A CA 1
ATOM 619 C C . SER A 1 88 ? -43.280 42.598 25.805 1.00 64.31 88 SER A C 1
ATOM 621 O O . SER A 1 88 ? -43.363 42.967 24.638 1.00 64.31 88 SER A O 1
ATOM 623 N N . ALA A 1 89 ? -44.357 42.372 26.553 1.00 63.19 89 ALA A N 1
ATOM 624 C CA . ALA A 1 89 ? -45.683 42.893 26.257 1.00 63.19 89 ALA A CA 1
ATOM 625 C C . ALA A 1 89 ? -46.282 43.393 27.574 1.00 63.19 89 ALA A C 1
ATOM 627 O O . ALA A 1 89 ? -47.113 42.745 28.198 1.00 63.19 89 ALA A O 1
ATOM 628 N N . ALA A 1 90 ? -45.805 44.554 28.017 1.00 65.44 90 ALA A N 1
ATOM 629 C CA . ALA A 1 90 ? -46.502 45.372 28.994 1.00 65.44 90 ALA A CA 1
ATOM 630 C C . ALA A 1 90 ? -47.385 46.382 28.241 1.00 65.44 90 ALA A C 1
ATOM 632 O O . ALA A 1 90 ? -46.855 47.381 27.744 1.00 65.44 90 ALA A O 1
ATOM 633 N N . PRO A 1 91 ? -48.715 46.192 28.155 1.00 58.38 91 PRO A N 1
ATOM 634 C CA . PRO A 1 91 ? -49.612 47.286 27.844 1.00 58.38 91 PRO A CA 1
ATOM 635 C C . PRO A 1 91 ? -50.074 47.953 29.145 1.00 58.38 91 PRO A C 1
ATOM 637 O O . PRO A 1 91 ? -50.808 47.400 29.962 1.00 58.38 91 PRO A O 1
ATOM 640 N N . ARG A 1 92 ? -49.612 49.195 29.302 1.00 65.31 92 ARG A N 1
ATOM 641 C CA . ARG A 1 92 ? -50.250 50.263 30.076 1.00 65.31 92 ARG A CA 1
ATOM 642 C C . ARG A 1 92 ? -51.776 50.232 29.914 1.00 65.31 92 ARG A C 1
ATOM 644 O O . ARG A 1 92 ? -52.263 50.235 28.789 1.00 65.31 92 ARG A O 1
ATOM 651 N N . GLY A 1 93 ? -52.498 50.374 31.027 1.00 64.81 93 GLY A N 1
ATOM 652 C CA . GLY A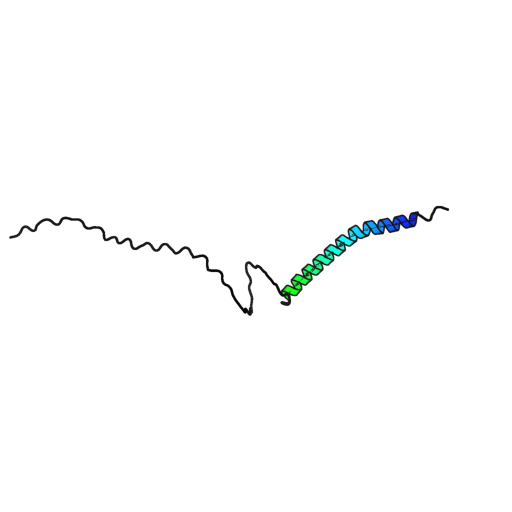 1 93 ? -53.850 50.940 31.027 1.00 64.81 93 GLY A CA 1
ATOM 653 C C . GLY A 1 93 ? -54.956 50.043 31.578 1.00 64.81 93 GLY A C 1
ATOM 654 O O . GLY A 1 93 ? -55.808 49.598 30.821 1.00 64.81 93 GLY A O 1
ATOM 655 N N . ALA A 1 94 ? -55.027 49.887 32.900 1.00 58.34 94 ALA A N 1
ATOM 656 C CA . ALA A 1 94 ? -56.290 49.602 33.579 1.00 58.34 94 ALA A CA 1
ATOM 657 C C . ALA A 1 94 ? -56.719 50.874 34.323 1.00 58.34 94 ALA A C 1
ATOM 659 O O . ALA A 1 94 ? -56.037 51.350 35.228 1.00 58.34 94 ALA A O 1
ATOM 660 N N . ARG A 1 95 ? -57.807 51.476 33.840 1.00 58.59 95 ARG A N 1
ATOM 661 C CA . ARG A 1 95 ? -58.439 52.681 34.380 1.00 58.59 95 ARG A CA 1
ATOM 662 C C . ARG A 1 95 ? -59.172 52.331 35.686 1.00 58.59 95 ARG A C 1
ATOM 664 O O . ARG A 1 95 ? -59.782 51.275 35.768 1.00 58.59 95 ARG A O 1
ATOM 671 N N . SER A 1 96 ? -59.079 53.240 36.659 1.00 57.34 96 SER A N 1
ATOM 672 C CA . SER A 1 96 ? -60.006 53.544 37.771 1.00 57.34 96 SER A CA 1
ATOM 673 C C . SER A 1 96 ? -61.118 52.536 38.132 1.00 57.34 96 SER A C 1
ATOM 675 O O . SER A 1 96 ? -62.046 52.366 37.338 1.00 57.34 96 SER A O 1
ATOM 677 N N . PRO A 1 97 ? -61.166 52.039 39.383 1.00 65.75 97 PRO A N 1
ATOM 678 C CA . PRO A 1 97 ? -62.412 51.633 40.014 1.00 65.75 97 PRO A CA 1
ATOM 679 C C . PRO A 1 97 ? -63.133 52.877 40.546 1.00 65.75 97 PRO A C 1
ATOM 681 O O . PRO A 1 97 ? -62.653 53.576 41.437 1.00 65.75 97 PRO A O 1
ATOM 684 N N . THR A 1 98 ? -64.291 53.154 39.963 1.00 67.56 98 THR A N 1
ATOM 685 C CA . THR A 1 98 ? -65.402 53.793 40.665 1.00 67.56 98 THR A CA 1
ATOM 686 C C . THR A 1 98 ? -65.982 52.774 41.657 1.00 67.56 98 THR A C 1
ATOM 688 O O . THR A 1 98 ? -66.111 51.610 41.283 1.00 67.56 98 THR A O 1
ATOM 691 N N . ALA A 1 99 ? -66.280 53.225 42.885 1.00 57.34 99 ALA A N 1
ATOM 692 C CA . ALA A 1 99 ? -66.962 52.576 44.031 1.00 57.34 99 ALA A CA 1
ATOM 693 C C . ALA A 1 99 ? -66.105 52.794 45.297 1.00 57.34 99 ALA A C 1
ATOM 695 O O . ALA A 1 99 ? -64.946 52.392 45.310 1.00 57.34 99 ALA A O 1
ATOM 696 N N . SER A 1 100 ? -66.540 53.455 46.368 1.00 58.00 100 SER A N 1
ATOM 697 C CA . SER A 1 100 ? -67.857 53.925 46.819 1.00 58.00 100 SER A CA 1
ATOM 698 C C . SER A 1 100 ? -67.683 55.160 47.701 1.00 58.00 100 SER A C 1
ATOM 700 O O . SER A 1 100 ? -66.551 55.362 48.197 1.00 58.00 100 SER A O 1
#

Radius of gyration: 41.74 Å; chains: 1; bounding box: 108×65×99 Å

Sequence (100 aa):
MSLRTAAGAQRAAIGMGAIGMGAVGALALGAVAIGALAVGAFAIGRLSVRRARFDAVEIGDLTVRRLNIPEPRPLRRPSVPSPEITGSAAPRGARSPTAS

pLDDT: mean 71.57, std 12.36, range [48.75, 92.25]

Foldseek 3Di:
DPDPPPVVVVVVCCVVVVCVVVVVVVVVVVVVVVVVVVVVCVVVVNDDDPDDDDPDDDDPDDDDPDDDDDDPDPDPPPPPPDPPPPPPDDDDDDDDDDDD